Protein AF-A0A6B3CIW1-F1 (afdb_monomer_lite)

Secondary structure (DSSP, 8-state):
--SSHHHHHHHHS-TT------TT------TT----PPPP-SSPB---------SSS--TTHHHHHHHHHTSPPPPTT-B--TT-PPP-------------

Radius of gyration: 20.56 Å; chains: 1; bounding box: 38×31×66 Å

Sequence (101 aa):
NFGNEVLLDILADSDDVATLVGSRDRYVWPAGHDLRRIPIARPTLAYPLSLLLPRENPHPGLDAVVRHFANLAPLPEDTWLPSWATAPWRDHGSGTGRAPR

Foldseek 3Di:
DPDCLVVQVVVQVDPPDDDDDDPPDPDDHDPPRPDDDDQDVQAHEDEDDDDDADPPDGDPCVVVVVVVVVPDDDDDPRYDYPPPDDDPDDPPPPDDDDDDD

Structure (mmCIF, N/CA/C/O backbone):
data_AF-A0A6B3CIW1-F1
#
_entry.id   AF-A0A6B3CIW1-F1
#
loop_
_atom_site.group_PDB
_atom_site.id
_atom_site.type_symbol
_atom_site.label_atom_id
_atom_site.label_alt_id
_atom_site.label_comp_id
_atom_site.label_asym_id
_atom_site.label_entity_id
_atom_site.label_seq_id
_atom_site.pdbx_PDB_ins_code
_atom_site.Cartn_x
_atom_site.Cartn_y
_atom_site.Cartn_z
_atom_site.occupancy
_atom_site.B_iso_or_equiv
_atom_site.auth_seq_id
_atom_site.auth_comp_id
_atom_site.auth_asym_id
_atom_site.auth_atom_id
_atom_site.pdbx_PDB_model_num
ATOM 1 N N . ASN A 1 1 ? 13.152 -11.476 17.617 1.00 49.81 1 ASN A N 1
ATOM 2 C CA . ASN A 1 1 ? 12.017 -11.837 16.751 1.00 49.81 1 ASN A CA 1
ATOM 3 C C . ASN A 1 1 ? 12.154 -11.011 15.475 1.00 49.81 1 ASN A C 1
ATOM 5 O O . ASN A 1 1 ? 12.372 -9.816 15.609 1.00 49.81 1 ASN A O 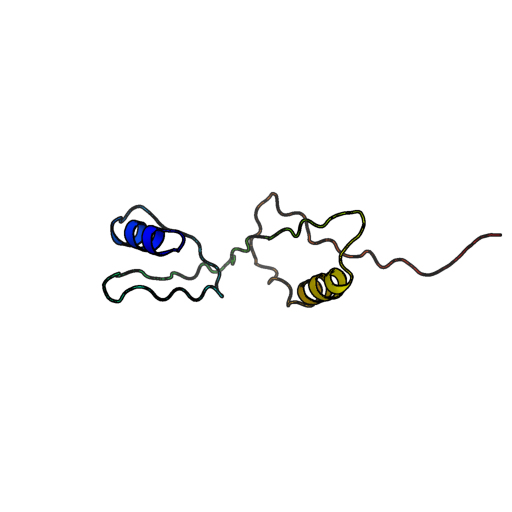1
ATOM 9 N N . PHE A 1 2 ? 12.176 -11.631 14.292 1.00 57.09 2 PHE A N 1
ATOM 10 C CA . PHE A 1 2 ? 12.372 -10.941 12.999 1.00 57.09 2 PHE A CA 1
ATOM 11 C C . PHE A 1 2 ? 11.077 -10.858 12.171 1.00 57.09 2 PHE A C 1
ATOM 13 O O . PHE A 1 2 ? 11.122 -10.486 11.001 1.00 57.09 2 PHE A O 1
ATOM 20 N N . GLY A 1 3 ? 9.939 -11.227 12.762 1.00 67.44 3 GLY A N 1
ATOM 21 C CA . GLY A 1 3 ? 8.627 -11.121 12.142 1.00 67.44 3 GLY A CA 1
ATOM 22 C C . GLY A 1 3 ? 7.797 -9.976 12.715 1.00 67.44 3 GLY A C 1
ATOM 23 O O . GLY A 1 3 ? 8.267 -9.141 13.491 1.00 67.44 3 GLY A O 1
ATOM 24 N N . ASN A 1 4 ? 6.536 -9.939 12.301 1.00 73.69 4 ASN A N 1
ATOM 25 C CA . ASN A 1 4 ? 5.598 -8.895 12.695 1.00 73.69 4 ASN A CA 1
ATOM 26 C C . ASN A 1 4 ? 4.939 -9.163 14.052 1.00 73.69 4 ASN A C 1
ATOM 28 O O . ASN A 1 4 ? 4.191 -8.319 14.520 1.00 73.69 4 ASN A O 1
ATOM 32 N N . GLU A 1 5 ? 5.203 -10.295 14.703 1.00 80.25 5 GLU A N 1
ATOM 33 C CA . GLU A 1 5 ? 4.493 -10.726 15.914 1.00 80.25 5 GLU A CA 1
ATOM 34 C C . GLU A 1 5 ? 4.672 -9.720 17.058 1.00 80.25 5 GLU A C 1
ATOM 36 O O . GLU A 1 5 ? 3.695 -9.336 17.683 1.00 80.25 5 GLU A O 1
ATOM 41 N N . VAL A 1 6 ? 5.885 -9.178 17.237 1.00 86.19 6 VAL A N 1
ATOM 42 C CA . VAL A 1 6 ? 6.150 -8.135 18.251 1.00 86.19 6 VAL A CA 1
ATOM 43 C C . VAL A 1 6 ? 5.370 -6.852 17.960 1.00 86.19 6 VAL A C 1
ATOM 45 O O . VAL A 1 6 ? 4.885 -6.202 18.880 1.00 86.19 6 VAL A O 1
ATOM 48 N N . LEU A 1 7 ? 5.228 -6.480 16.684 1.00 86.94 7 LEU A N 1
ATOM 49 C CA . LEU A 1 7 ? 4.387 -5.348 16.301 1.00 86.94 7 LEU A CA 1
ATOM 50 C C . LEU A 1 7 ? 2.918 -5.628 16.653 1.00 86.94 7 LEU A C 1
ATOM 52 O O . LEU A 1 7 ? 2.230 -4.723 17.110 1.00 86.94 7 LEU A O 1
ATOM 56 N N . LEU A 1 8 ? 2.439 -6.862 16.465 1.00 88.75 8 LEU A N 1
ATOM 57 C CA . LEU A 1 8 ? 1.057 -7.227 16.788 1.00 88.75 8 LEU A CA 1
ATOM 58 C C . LEU A 1 8 ? 0.777 -7.197 18.286 1.00 88.75 8 LEU A C 1
ATOM 60 O O . LEU A 1 8 ? -0.315 -6.782 18.659 1.00 88.75 8 LEU A O 1
ATOM 64 N N . ASP A 1 9 ? 1.733 -7.627 19.108 1.00 89.94 9 ASP A N 1
ATOM 65 C CA . ASP A 1 9 ? 1.627 -7.579 20.570 1.00 89.94 9 ASP A CA 1
ATOM 66 C C . ASP A 1 9 ? 1.527 -6.120 21.043 1.00 89.94 9 ASP A C 1
ATOM 68 O O . ASP A 1 9 ? 0.602 -5.761 21.764 1.00 89.94 9 ASP A O 1
ATOM 72 N N . ILE A 1 10 ? 2.401 -5.238 20.536 1.00 91.81 10 ILE A N 1
ATOM 73 C CA . ILE A 1 10 ? 2.376 -3.800 20.861 1.00 91.81 10 ILE A CA 1
ATOM 74 C C . ILE A 1 10 ? 1.034 -3.161 20.488 1.00 91.81 10 ILE A C 1
ATOM 76 O O . ILE A 1 10 ? 0.502 -2.359 21.250 1.00 91.81 10 ILE A O 1
ATOM 80 N N . LEU A 1 11 ? 0.498 -3.493 19.309 1.00 92.00 11 LEU A N 1
ATOM 81 C CA . LEU A 1 11 ? -0.791 -2.968 18.857 1.00 92.00 11 LEU A CA 1
ATOM 82 C C . LEU A 1 11 ? -1.964 -3.507 19.685 1.00 92.00 11 LEU A C 1
ATOM 84 O O . LEU A 1 11 ? -2.977 -2.828 19.790 1.00 92.00 11 LEU A O 1
ATOM 88 N N . ALA A 1 12 ? -1.870 -4.733 20.208 1.00 92.06 12 ALA A N 1
ATOM 89 C CA . ALA A 1 12 ? -2.936 -5.345 20.999 1.00 92.06 12 ALA A CA 1
ATOM 90 C C . ALA A 1 12 ? -2.951 -4.849 22.454 1.00 92.06 12 ALA A C 1
ATOM 92 O O . ALA A 1 12 ? -4.023 -4.763 23.046 1.00 92.06 12 ALA A O 1
ATOM 93 N N . ASP A 1 13 ? -1.786 -4.496 23.003 1.00 93.25 13 ASP A N 1
ATOM 94 C CA . ASP A 1 13 ? -1.623 -4.070 24.398 1.00 93.25 13 ASP A CA 1
ATOM 95 C C . ASP A 1 13 ? -1.778 -2.550 24.612 1.00 93.25 13 ASP A C 1
ATOM 97 O O . ASP A 1 13 ? -1.617 -2.065 25.735 1.00 93.25 13 ASP A O 1
ATOM 101 N N . SER A 1 14 ? -2.055 -1.764 23.563 1.00 93.00 14 SER A N 1
ATOM 102 C CA . SER A 1 14 ? -2.108 -0.301 23.656 1.00 93.00 14 SER A CA 1
ATOM 103 C C . SER A 1 14 ? -3.268 0.317 22.876 1.00 93.00 14 SER A C 1
ATOM 105 O O . SER A 1 14 ? -3.430 0.091 21.680 1.00 93.00 14 SER A O 1
ATOM 107 N N . ASP A 1 15 ? -4.013 1.190 23.558 1.00 91.62 15 ASP A N 1
ATOM 108 C CA . ASP A 1 15 ? -5.139 1.947 22.994 1.00 91.62 15 ASP A CA 1
ATOM 109 C C . ASP A 1 15 ? -4.705 3.213 22.225 1.00 91.62 15 ASP A C 1
ATOM 111 O O . ASP A 1 15 ? -5.515 3.847 21.548 1.00 91.62 15 ASP A O 1
ATOM 115 N N . ASP A 1 16 ? -3.423 3.587 22.311 1.00 94.56 16 ASP A N 1
ATOM 116 C CA . ASP A 1 16 ? -2.893 4.862 21.804 1.00 94.56 16 ASP A CA 1
ATOM 117 C C . ASP A 1 16 ? -2.081 4.715 20.506 1.00 94.56 16 ASP A C 1
ATOM 119 O O . ASP A 1 16 ? -1.559 5.699 19.970 1.00 94.56 16 ASP A O 1
ATOM 123 N N . VAL A 1 17 ? -1.939 3.493 19.985 1.00 94.31 17 VAL A N 1
ATOM 124 C CA . VAL A 1 17 ? -1.091 3.203 18.822 1.00 94.31 17 VAL A CA 1
ATOM 125 C C . VAL A 1 17 ? -1.878 2.582 17.678 1.00 94.31 17 VAL A C 1
ATOM 127 O O . VAL A 1 17 ? -2.794 1.785 17.849 1.00 94.31 17 VAL A O 1
ATOM 130 N N . ALA A 1 18 ? -1.475 2.931 16.462 1.00 93.06 18 ALA A N 1
ATOM 131 C CA . ALA A 1 18 ? -1.979 2.330 15.240 1.00 93.06 18 ALA A CA 1
ATOM 132 C C . ALA A 1 18 ? -0.853 2.247 14.210 1.00 93.06 18 ALA A C 1
ATOM 134 O O . ALA A 1 18 ? 0.129 2.988 14.272 1.00 93.06 18 ALA A O 1
ATOM 135 N N . THR A 1 19 ? -1.010 1.359 13.231 1.00 91.12 19 THR A N 1
ATOM 136 C CA . THR A 1 19 ? -0.084 1.242 12.102 1.00 91.12 19 THR A CA 1
ATOM 137 C C . THR A 1 19 ? -0.831 1.229 10.776 1.00 91.12 19 THR A C 1
ATOM 139 O O . THR A 1 19 ? -2.015 0.890 10.706 1.00 91.12 19 THR A O 1
ATOM 142 N N . LEU A 1 20 ? -0.124 1.588 9.709 1.00 90.00 20 LEU A N 1
ATOM 143 C CA . LEU A 1 20 ? -0.615 1.496 8.341 1.00 90.00 20 LEU A CA 1
ATOM 144 C C . LEU A 1 20 ? -0.101 0.203 7.712 1.00 90.00 20 LEU A C 1
ATOM 146 O O . LEU A 1 20 ? 1.089 -0.095 7.769 1.00 90.00 20 LEU A O 1
ATOM 150 N N . VAL A 1 21 ? -1.000 -0.544 7.075 1.00 87.88 21 VAL A N 1
ATOM 151 C CA . VAL A 1 21 ? -0.672 -1.765 6.328 1.00 87.88 21 VAL A CA 1
ATOM 152 C C . VAL A 1 21 ? -1.182 -1.659 4.900 1.00 87.88 21 VAL A C 1
ATOM 154 O O . VAL A 1 21 ? -2.201 -1.013 4.635 1.00 87.88 21 VAL A O 1
ATOM 157 N N . GLY A 1 22 ? -0.491 -2.311 3.967 1.00 86.44 22 GLY A N 1
ATOM 158 C CA . GLY A 1 22 ? -0.930 -2.372 2.581 1.00 86.44 22 GLY A CA 1
ATOM 159 C C . GLY A 1 22 ? -2.254 -3.127 2.455 1.00 86.44 22 GLY A C 1
ATOM 160 O O . GLY A 1 22 ? -2.494 -4.123 3.138 1.00 86.44 22 GLY A O 1
ATOM 161 N N . SER A 1 23 ? -3.113 -2.717 1.519 1.00 82.88 23 SER A N 1
ATOM 162 C CA . SER A 1 23 ? -4.382 -3.417 1.245 1.00 82.88 23 SER A CA 1
ATOM 163 C C . SER A 1 23 ? -4.189 -4.883 0.835 1.00 82.88 23 SER A C 1
ATOM 165 O O . SER A 1 23 ? -5.078 -5.708 1.037 1.00 82.88 23 SER A O 1
ATOM 167 N N . ARG A 1 24 ? -3.016 -5.214 0.283 1.00 79.56 24 ARG A N 1
ATOM 168 C CA . ARG A 1 24 ? -2.621 -6.572 -0.113 1.00 79.56 24 ARG A CA 1
ATOM 169 C C . ARG A 1 24 ? -1.828 -7.321 0.959 1.00 79.56 24 ARG A C 1
ATOM 171 O O . ARG A 1 24 ? -1.519 -8.494 0.743 1.00 79.56 24 ARG A O 1
ATOM 178 N N . ASP A 1 25 ? -1.529 -6.695 2.097 1.00 79.81 25 ASP A N 1
ATOM 179 C CA . ASP A 1 25 ? -0.817 -7.369 3.176 1.00 79.81 25 ASP A CA 1
ATOM 180 C C . ASP A 1 25 ? -1.718 -8.426 3.805 1.00 79.81 25 ASP A C 1
ATOM 182 O O . ASP A 1 25 ? -2.818 -8.142 4.295 1.00 79.81 25 ASP A O 1
ATOM 186 N N . ARG A 1 26 ? -1.231 -9.664 3.824 1.00 73.88 26 ARG A N 1
ATOM 187 C CA . ARG A 1 26 ? -1.957 -10.832 4.328 1.00 73.88 26 ARG A CA 1
ATOM 188 C C . ARG A 1 26 ? -1.681 -11.095 5.812 1.00 73.88 26 ARG A C 1
ATOM 190 O O . ARG A 1 26 ? -1.392 -12.227 6.181 1.00 73.88 26 ARG A O 1
ATOM 197 N N . TYR A 1 27 ? -1.758 -10.074 6.670 1.00 72.94 27 TYR A N 1
ATOM 198 C CA . TYR A 1 27 ? -1.748 -10.310 8.119 1.00 72.94 27 TYR A CA 1
ATOM 199 C C . TYR A 1 27 ? -2.956 -11.132 8.551 1.00 72.94 27 TYR A C 1
ATOM 201 O O . TYR A 1 27 ? -4.097 -10.735 8.295 1.00 72.94 27 TYR A O 1
ATOM 209 N N . VAL A 1 28 ? -2.666 -12.226 9.246 1.00 74.81 28 VAL A N 1
ATOM 210 C CA . VAL A 1 28 ? -3.608 -12.991 10.056 1.00 74.81 28 VAL A CA 1
ATOM 211 C C . VAL A 1 28 ? -3.213 -12.739 11.506 1.00 74.81 28 VAL A C 1
ATOM 213 O O . VAL A 1 28 ? -2.064 -12.975 11.874 1.00 74.81 28 VAL A O 1
ATOM 216 N N . TRP A 1 29 ? -4.131 -12.206 12.307 1.00 75.38 29 TRP A N 1
ATOM 217 C CA . TRP A 1 29 ? -3.874 -11.945 13.723 1.00 75.38 29 TRP A CA 1
ATOM 218 C C . TRP A 1 29 ? -4.047 -13.239 14.535 1.00 75.38 29 TRP A C 1
ATOM 220 O O . TRP A 1 29 ? -4.905 -14.057 14.182 1.00 75.38 29 TRP A O 1
ATOM 230 N N . PRO A 1 30 ? -3.288 -13.440 15.627 1.00 75.38 30 PRO A N 1
ATOM 231 C CA . PRO A 1 30 ? -3.603 -14.476 16.604 1.00 75.38 30 PRO A CA 1
ATOM 232 C C . PRO A 1 30 ? -5.038 -14.309 17.118 1.00 75.38 30 PRO A C 1
ATOM 234 O O . PRO A 1 30 ? -5.493 -13.188 17.327 1.00 75.38 30 PRO A O 1
ATOM 237 N N . ALA A 1 31 ? -5.747 -15.413 17.370 1.00 72.56 31 ALA A N 1
ATOM 238 C CA . ALA A 1 31 ? -7.161 -15.385 17.769 1.00 72.56 31 ALA A CA 1
ATOM 239 C C . ALA A 1 31 ? -7.443 -14.607 19.074 1.00 72.56 31 ALA A C 1
ATOM 241 O O . ALA A 1 31 ? -8.591 -14.259 19.331 1.00 72.56 31 ALA A O 1
ATOM 242 N N . GLY A 1 32 ? -6.415 -14.346 19.889 1.00 78.25 32 GLY A N 1
ATOM 243 C CA . GLY A 1 32 ? -6.523 -13.552 21.115 1.00 78.25 32 GLY A CA 1
ATOM 244 C C . GLY A 1 32 ? -6.385 -12.040 20.920 1.00 78.25 32 GLY A C 1
ATOM 245 O O . GLY A 1 32 ? -6.678 -11.300 21.850 1.00 78.25 32 GLY A O 1
ATOM 246 N N . HIS A 1 33 ? -5.943 -11.567 19.751 1.00 85.75 33 HIS A N 1
ATOM 247 C CA . HIS A 1 33 ? -5.755 -10.138 19.501 1.00 85.75 33 HIS A CA 1
ATOM 248 C C . HIS A 1 33 ? -7.043 -9.556 18.924 1.00 85.75 33 HIS A C 1
ATOM 250 O O . HIS A 1 33 ? -7.443 -9.915 17.814 1.00 85.75 33 HIS A O 1
ATOM 256 N N . ASP A 1 34 ? -7.668 -8.609 19.625 1.00 86.94 34 ASP A N 1
ATOM 257 C CA . ASP A 1 34 ? -8.899 -7.955 19.159 1.00 86.94 34 ASP A CA 1
ATOM 258 C C . ASP A 1 34 ? -8.644 -6.852 18.107 1.00 86.94 34 ASP A C 1
ATOM 260 O O . ASP A 1 34 ? -9.391 -5.883 17.978 1.00 86.94 34 ASP A O 1
ATOM 264 N N . LEU A 1 35 ? -7.588 -7.002 17.303 1.00 89.50 35 LEU A N 1
ATOM 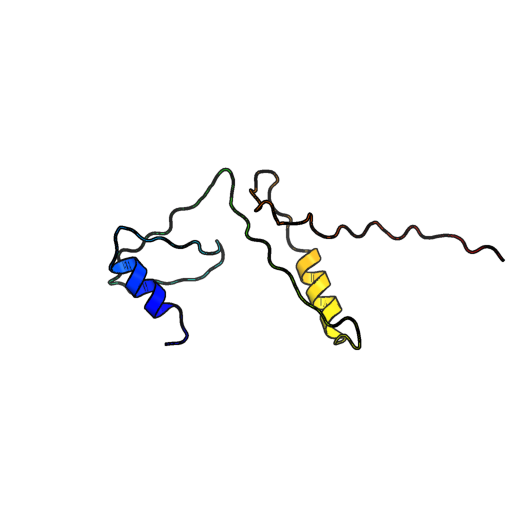265 C CA . LEU A 1 35 ? -7.195 -6.023 16.295 1.00 89.50 35 LEU A CA 1
ATOM 266 C C . LEU A 1 35 ? -8.232 -5.922 15.169 1.00 89.50 35 LEU A C 1
ATOM 268 O O . LEU A 1 35 ? -8.858 -6.900 14.743 1.00 89.50 35 LEU A O 1
ATOM 272 N N . ARG A 1 36 ? -8.395 -4.708 14.640 1.00 88.25 36 ARG A N 1
ATOM 273 C CA . ARG A 1 36 ? -9.286 -4.400 13.515 1.00 88.25 36 ARG A CA 1
ATOM 274 C C . ARG A 1 36 ? -8.515 -3.673 12.425 1.00 88.25 36 ARG A C 1
ATOM 276 O O . ARG A 1 36 ? -7.647 -2.852 12.696 1.00 88.25 36 ARG A O 1
ATOM 283 N N . ARG A 1 37 ? -8.867 -3.949 11.167 1.00 89.06 37 ARG A N 1
ATOM 284 C CA . ARG A 1 37 ? -8.410 -3.152 10.025 1.00 89.06 37 ARG A CA 1
ATOM 285 C C . ARG A 1 37 ? -9.486 -2.147 9.670 1.00 89.06 37 ARG A C 1
ATOM 287 O O . ARG A 1 37 ? -10.596 -2.542 9.324 1.00 89.06 37 ARG A O 1
ATOM 294 N N . ILE A 1 38 ? -9.138 -0.869 9.717 1.00 90.88 38 ILE A N 1
ATOM 295 C CA . ILE A 1 38 ? -10.025 0.210 9.297 1.00 90.88 38 ILE A CA 1
ATOM 296 C C . ILE A 1 38 ? -9.572 0.669 7.907 1.00 90.88 38 ILE A C 1
ATOM 298 O O . ILE A 1 38 ? -8.421 1.083 7.756 1.00 90.88 38 ILE A O 1
ATOM 302 N N . PRO A 1 39 ? -10.420 0.567 6.869 1.00 90.38 39 PRO A N 1
ATOM 303 C CA . PRO A 1 39 ? -10.055 1.043 5.545 1.00 90.38 39 PRO A CA 1
ATOM 304 C C . PRO A 1 39 ? -9.969 2.572 5.542 1.00 90.38 39 PRO A C 1
ATOM 306 O O . PRO A 1 39 ? -10.925 3.256 5.904 1.00 90.38 39 PRO A O 1
ATOM 309 N N . ILE A 1 40 ? -8.839 3.108 5.080 1.00 90.50 40 ILE A N 1
ATOM 310 C CA . ILE A 1 40 ? -8.705 4.537 4.789 1.00 90.50 40 ILE A CA 1
ATOM 311 C C . ILE A 1 40 ? -9.147 4.764 3.346 1.00 90.50 40 ILE A C 1
ATOM 313 O O . ILE A 1 40 ? -8.545 4.242 2.403 1.00 90.50 40 ILE A O 1
ATOM 317 N N . ALA A 1 41 ? -10.221 5.529 3.179 1.00 89.56 41 ALA A N 1
ATOM 318 C CA . ALA A 1 41 ? -10.816 5.829 1.887 1.00 89.56 41 ALA A CA 1
ATOM 319 C C . ALA A 1 41 ? -11.069 7.331 1.753 1.00 89.56 41 ALA A C 1
ATOM 321 O O . ALA A 1 41 ? -11.467 7.975 2.721 1.00 89.56 41 ALA A O 1
ATOM 322 N N . ARG A 1 42 ? -10.918 7.842 0.526 1.00 89.62 42 ARG A N 1
ATOM 323 C CA . ARG A 1 42 ? -11.205 9.233 0.131 1.00 89.62 42 ARG A CA 1
ATOM 324 C C . ARG A 1 42 ? -10.459 10.292 0.972 1.00 89.62 42 ARG A C 1
ATOM 326 O O . ARG A 1 42 ? -11.067 10.922 1.837 1.00 89.62 42 ARG A O 1
ATOM 333 N N . PRO A 1 43 ? -9.176 10.547 0.667 1.00 89.81 43 PRO A N 1
ATOM 334 C CA . PRO A 1 43 ? -8.386 9.880 -0.368 1.00 89.81 43 PRO A CA 1
ATOM 335 C C . PRO A 1 43 ? -7.848 8.527 0.111 1.00 89.81 43 PRO A C 1
ATOM 337 O O . PRO A 1 43 ? -7.529 8.347 1.287 1.00 89.81 43 PRO A O 1
ATOM 340 N N . THR A 1 44 ? -7.721 7.558 -0.796 1.00 90.62 44 THR A N 1
ATOM 341 C CA . THR A 1 44 ? -6.902 6.373 -0.501 1.00 90.62 44 THR A CA 1
ATOM 342 C C . THR A 1 44 ? -5.446 6.811 -0.383 1.00 90.62 44 THR A C 1
ATOM 344 O O . THR A 1 44 ? -4.967 7.592 -1.200 1.00 90.62 44 THR A O 1
ATOM 347 N N . LEU A 1 45 ? -4.735 6.329 0.636 1.00 91.56 45 LEU A N 1
ATOM 348 C CA . LEU A 1 45 ? -3.317 6.640 0.807 1.00 91.56 45 LEU A CA 1
ATOM 349 C C . LEU A 1 45 ? -2.476 5.673 -0.028 1.00 91.56 45 LEU A C 1
ATOM 351 O O . LEU A 1 45 ? -2.623 4.456 0.106 1.00 91.56 45 LEU A O 1
ATOM 355 N N . ALA A 1 46 ? -1.563 6.201 -0.841 1.00 90.31 46 ALA A N 1
ATOM 356 C CA . ALA A 1 46 ? -0.510 5.407 -1.460 1.00 90.31 46 ALA A CA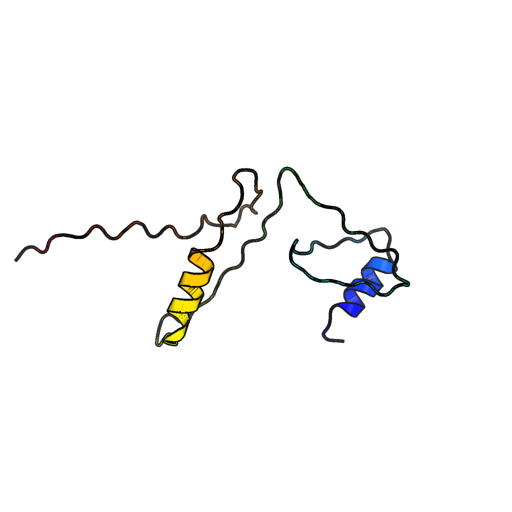 1
ATOM 357 C C . ALA A 1 46 ? 0.855 5.824 -0.920 1.00 90.31 46 ALA A C 1
ATOM 359 O O . ALA A 1 46 ? 1.218 6.999 -0.918 1.00 90.31 46 ALA A O 1
ATOM 360 N N . TYR A 1 47 ? 1.627 4.830 -0.487 1.00 86.62 47 TYR A N 1
ATOM 361 C CA . TYR A 1 47 ? 3.016 5.017 -0.100 1.00 86.62 47 TYR A CA 1
ATOM 362 C C . TYR A 1 47 ? 3.914 4.549 -1.252 1.00 86.62 47 TYR A C 1
ATOM 364 O O . TYR A 1 47 ? 3.925 3.351 -1.554 1.00 86.62 47 TYR A O 1
ATOM 372 N N . PRO A 1 48 ? 4.613 5.457 -1.954 1.00 86.19 48 PRO A N 1
ATOM 373 C CA . PRO A 1 48 ? 5.402 5.077 -3.115 1.00 86.19 48 PRO A CA 1
ATOM 374 C C . PRO A 1 48 ? 6.667 4.324 -2.690 1.00 86.19 48 PRO A C 1
ATOM 376 O O . PRO A 1 48 ? 7.303 4.645 -1.687 1.00 86.19 48 PRO A O 1
ATOM 379 N N . LEU A 1 49 ? 7.033 3.320 -3.487 1.00 85.94 49 LEU A N 1
ATOM 380 C CA . LEU A 1 49 ? 8.255 2.539 -3.324 1.00 85.94 49 LEU A CA 1
ATOM 381 C C . LEU A 1 49 ? 9.219 2.867 -4.463 1.00 85.94 49 LEU A C 1
ATOM 383 O O . LEU A 1 49 ? 8.820 2.898 -5.627 1.00 85.94 49 LEU A O 1
ATOM 387 N N . SER A 1 50 ? 10.491 3.068 -4.124 1.00 85.75 50 SER A N 1
ATOM 388 C CA . SER A 1 50 ? 11.554 3.344 -5.092 1.00 85.75 50 SER A CA 1
ATOM 389 C C . SER A 1 50 ? 12.438 2.117 -5.278 1.00 85.75 50 SER A C 1
ATOM 391 O O . SER A 1 50 ? 12.957 1.564 -4.308 1.00 85.75 50 SER A O 1
ATOM 393 N N . LEU A 1 51 ? 12.650 1.711 -6.530 1.00 87.19 51 LEU A N 1
ATOM 394 C CA . LEU A 1 51 ? 13.634 0.690 -6.887 1.00 87.19 51 LEU A CA 1
ATOM 395 C C . LEU A 1 51 ? 14.989 1.363 -7.119 1.00 87.19 51 LEU A C 1
ATOM 397 O O . LEU A 1 51 ? 15.135 2.172 -8.034 1.00 87.19 51 LEU A O 1
ATOM 401 N N . LEU A 1 52 ? 15.981 1.024 -6.296 1.00 88.50 52 LEU A N 1
ATOM 402 C CA . LEU A 1 52 ? 17.358 1.490 -6.458 1.00 88.50 52 LEU A CA 1
ATOM 403 C C . LEU A 1 52 ? 18.151 0.444 -7.234 1.00 88.50 52 LEU A C 1
ATOM 405 O O . LEU A 1 52 ? 18.304 -0.689 -6.780 1.00 88.50 52 LEU A O 1
ATOM 409 N N . LEU A 1 53 ? 18.630 0.827 -8.415 1.00 87.62 53 LEU A N 1
ATOM 410 C CA . LEU A 1 53 ? 19.256 -0.083 -9.369 1.00 87.62 53 LEU A CA 1
ATOM 411 C C . LEU A 1 53 ? 20.698 0.358 -9.658 1.00 87.62 53 LEU A C 1
ATOM 413 O O . LEU A 1 53 ? 20.951 1.562 -9.772 1.00 87.62 53 LEU A O 1
ATOM 417 N N . PRO A 1 54 ? 21.651 -0.581 -9.800 1.00 87.06 54 PRO A N 1
ATOM 418 C CA . PRO A 1 54 ? 23.002 -0.256 -10.245 1.00 87.06 54 PRO A CA 1
ATOM 419 C C . PRO A 1 54 ? 22.982 0.392 -11.635 1.00 87.06 54 PRO A C 1
ATOM 421 O O . PRO A 1 54 ? 22.319 -0.106 -12.544 1.00 87.06 54 PRO A O 1
ATOM 424 N N . ARG A 1 55 ? 23.735 1.487 -11.816 1.00 87.06 55 ARG A N 1
ATOM 425 C CA . ARG A 1 55 ? 23.856 2.167 -13.121 1.00 87.06 55 ARG A CA 1
ATOM 426 C C . ARG A 1 55 ? 24.705 1.375 -14.119 1.00 87.06 55 ARG A C 1
ATOM 428 O O . ARG A 1 55 ? 24.528 1.510 -15.325 1.00 87.06 55 ARG A O 1
ATOM 435 N N . GLU A 1 56 ? 25.638 0.574 -13.618 1.00 93.12 56 GLU A N 1
ATOM 436 C CA . GLU A 1 56 ? 26.598 -0.191 -14.410 1.00 93.12 56 GLU A CA 1
ATOM 437 C C . GLU A 1 56 ? 26.403 -1.688 -14.153 1.00 93.12 56 GLU A C 1
ATOM 439 O O . GLU A 1 56 ? 26.110 -2.094 -13.030 1.00 93.12 56 GLU A O 1
ATOM 444 N N . ASN A 1 57 ? 26.559 -2.497 -15.206 1.00 83.88 57 ASN A N 1
ATOM 445 C CA . ASN A 1 57 ? 26.370 -3.951 -15.188 1.00 83.88 57 ASN A CA 1
ATOM 446 C C . ASN A 1 57 ? 25.015 -4.425 -14.597 1.00 83.88 57 ASN A C 1
ATOM 448 O O . ASN A 1 57 ? 24.998 -5.235 -13.664 1.00 83.88 57 ASN A O 1
ATOM 452 N N . PRO A 1 58 ? 23.863 -3.928 -15.096 1.00 87.69 58 PRO A N 1
ATOM 453 C CA . PRO A 1 58 ? 22.566 -4.391 -14.619 1.00 87.69 58 PRO A CA 1
ATOM 454 C C . PRO A 1 58 ? 22.350 -5.867 -14.976 1.00 87.69 58 PRO A C 1
ATOM 456 O O . PRO A 1 58 ? 22.666 -6.315 -16.079 1.00 87.69 58 PRO A O 1
ATOM 459 N N . HIS A 1 59 ? 21.762 -6.627 -14.050 1.00 89.38 59 HIS A N 1
ATOM 460 C CA . HIS A 1 59 ? 21.401 -8.019 -14.304 1.00 89.38 59 HIS A CA 1
ATOM 461 C C . HIS A 1 59 ? 20.400 -8.104 -15.479 1.00 89.38 59 HIS A C 1
ATOM 463 O O . HIS A 1 59 ? 19.397 -7.389 -15.447 1.00 89.38 59 HIS A O 1
ATOM 469 N N . PRO A 1 60 ? 20.576 -8.999 -16.473 1.00 89.19 60 PRO A N 1
ATOM 470 C CA . PRO A 1 60 ? 19.713 -9.048 -17.662 1.00 89.19 60 PRO A CA 1
ATOM 471 C C . PRO A 1 60 ? 18.216 -9.228 -17.361 1.00 89.19 60 PRO A C 1
ATOM 473 O O . PRO A 1 60 ? 17.364 -8.704 -18.069 1.00 89.19 60 PRO A O 1
ATOM 476 N N . GLY A 1 61 ? 17.880 -9.936 -16.277 1.00 91.81 61 GLY A N 1
ATOM 477 C CA . GLY A 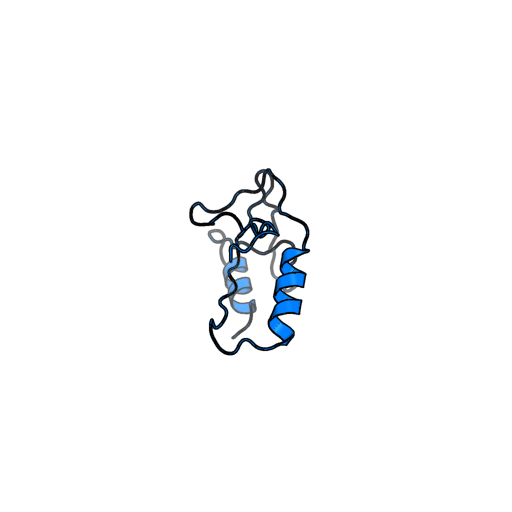1 61 ? 16.491 -10.131 -15.838 1.00 91.81 61 GLY A CA 1
ATOM 478 C C . GLY A 1 61 ? 15.816 -8.893 -15.228 1.00 91.81 61 GLY A C 1
ATOM 479 O O . GLY A 1 61 ? 14.607 -8.909 -15.014 1.00 91.81 61 GLY A O 1
ATOM 480 N N . LEU A 1 62 ? 16.566 -7.825 -14.939 1.00 91.56 62 LEU A N 1
ATOM 481 C CA . LEU A 1 62 ? 16.041 -6.623 -14.287 1.00 91.56 62 LEU A CA 1
ATOM 482 C C . LEU A 1 62 ? 15.015 -5.888 -15.156 1.00 91.56 62 LEU A C 1
ATOM 484 O O . LEU A 1 62 ? 14.006 -5.402 -14.652 1.00 91.56 62 LEU A O 1
ATOM 488 N N . ASP A 1 63 ? 15.240 -5.861 -16.466 1.00 89.50 63 ASP A N 1
ATOM 489 C CA . ASP A 1 63 ? 14.341 -5.226 -17.426 1.00 89.50 63 ASP A CA 1
ATOM 490 C C . ASP A 1 63 ? 12.930 -5.850 -17.403 1.00 89.50 63 ASP A C 1
ATOM 492 O O . ASP A 1 63 ? 11.923 -5.141 -17.412 1.00 89.50 63 ASP A O 1
ATOM 496 N N . ALA A 1 64 ? 12.834 -7.177 -17.262 1.00 93.12 64 ALA A N 1
ATOM 497 C CA . ALA A 1 64 ? 11.548 -7.860 -17.130 1.00 93.12 64 ALA A CA 1
ATOM 498 C C . ALA A 1 64 ? 10.801 -7.457 -15.847 1.00 93.12 64 ALA A C 1
ATOM 500 O O . ALA A 1 64 ? 9.582 -7.283 -15.873 1.00 93.12 64 ALA A O 1
ATOM 501 N N . VAL A 1 65 ? 11.528 -7.262 -14.743 1.00 92.50 65 VAL A N 1
ATOM 502 C CA . VAL A 1 65 ? 10.965 -6.824 -13.457 1.00 92.50 65 VAL A CA 1
ATOM 503 C C . VAL A 1 65 ? 10.465 -5.381 -13.542 1.00 92.50 65 VAL A C 1
ATOM 505 O O . VAL A 1 65 ? 9.333 -5.102 -13.152 1.00 92.50 65 VAL A O 1
ATOM 508 N N . VAL A 1 66 ? 11.264 -4.469 -14.106 1.00 91.25 66 VAL A N 1
ATOM 509 C CA . VAL A 1 66 ? 10.866 -3.063 -14.296 1.00 91.25 66 VAL A CA 1
ATOM 510 C C . VAL A 1 66 ? 9.635 -2.967 -15.198 1.00 91.25 66 VAL A C 1
ATOM 512 O O . VAL A 1 66 ? 8.669 -2.290 -14.848 1.00 91.25 66 VAL A O 1
ATOM 515 N N . ARG A 1 67 ? 9.614 -3.712 -16.310 1.00 92.44 67 ARG A N 1
ATOM 516 C CA . ARG A 1 67 ? 8.455 -3.785 -17.210 1.00 92.44 67 ARG A CA 1
ATOM 517 C C . ARG A 1 67 ? 7.214 -4.339 -16.513 1.00 92.44 67 ARG A C 1
ATOM 519 O O . ARG A 1 67 ? 6.115 -3.849 -16.754 1.00 92.44 67 ARG A O 1
ATOM 526 N N . HIS A 1 68 ? 7.371 -5.346 -15.653 1.00 92.81 68 HIS A N 1
ATOM 527 C CA . HIS A 1 68 ? 6.253 -5.882 -14.879 1.00 92.81 68 HIS A CA 1
ATOM 528 C C . HIS A 1 68 ? 5.621 -4.801 -13.995 1.00 92.81 68 HIS A C 1
ATOM 530 O O . HIS A 1 68 ? 4.407 -4.619 -14.054 1.00 92.81 68 HIS A O 1
ATOM 536 N N . PHE A 1 69 ? 6.429 -4.045 -13.243 1.00 90.69 69 PHE A N 1
ATOM 537 C CA . PHE A 1 69 ? 5.928 -2.950 -12.407 1.00 90.69 69 PHE A CA 1
ATOM 538 C C . PHE A 1 69 ? 5.306 -1.813 -13.224 1.00 90.69 69 PHE A C 1
ATOM 540 O O . PHE A 1 69 ? 4.254 -1.306 -12.843 1.00 90.69 69 PHE A O 1
ATOM 547 N N . ALA A 1 70 ? 5.905 -1.450 -14.362 1.00 88.81 70 ALA A N 1
ATOM 548 C CA . ALA A 1 70 ? 5.380 -0.414 -15.254 1.00 88.81 70 ALA A CA 1
ATOM 549 C C . ALA A 1 70 ? 4.006 -0.767 -15.856 1.00 88.81 70 ALA A C 1
ATOM 551 O O . ALA A 1 70 ? 3.230 0.127 -16.180 1.00 88.81 70 ALA A O 1
ATOM 552 N N . ASN A 1 71 ? 3.699 -2.062 -15.976 1.00 91.88 71 ASN A N 1
ATOM 553 C CA . ASN A 1 71 ? 2.427 -2.562 -16.497 1.00 91.88 71 ASN A CA 1
ATOM 554 C C . ASN A 1 71 ? 1.360 -2.791 -15.412 1.00 91.88 71 ASN A C 1
ATOM 556 O O . ASN A 1 71 ? 0.253 -3.227 -15.735 1.00 91.88 71 ASN A O 1
ATOM 560 N N . LEU A 1 72 ? 1.668 -2.550 -14.132 1.00 89.75 72 LEU A N 1
ATOM 561 C CA . LEU A 1 72 ? 0.656 -2.621 -13.080 1.00 89.75 72 LEU A CA 1
ATOM 562 C C . LEU A 1 72 ? -0.382 -1.511 -13.262 1.00 89.75 72 LEU A C 1
ATOM 564 O O . LEU A 1 72 ? -0.093 -0.437 -13.787 1.00 89.75 72 LEU A O 1
ATOM 568 N N . ALA A 1 73 ? -1.606 -1.779 -12.802 1.00 89.00 73 ALA A N 1
ATOM 569 C CA . ALA A 1 73 ? -2.679 -0.797 -12.858 1.00 89.00 73 ALA A CA 1
ATOM 570 C C . ALA A 1 73 ? -2.254 0.511 -12.158 1.00 89.00 73 ALA A C 1
ATOM 572 O O . ALA A 1 73 ? -1.718 0.449 -11.043 1.00 89.00 73 ALA A O 1
ATOM 573 N N . PRO A 1 74 ? -2.491 1.679 -12.783 1.00 85.44 74 PRO A N 1
ATOM 574 C CA . PRO A 1 74 ? -2.163 2.961 -12.179 1.00 85.44 74 PRO A CA 1
ATOM 575 C C . PRO A 1 74 ? -3.006 3.212 -10.924 1.00 85.44 74 PRO A C 1
ATOM 577 O O . PRO A 1 74 ? -4.074 2.624 -10.733 1.00 85.44 74 PRO A O 1
ATOM 580 N N . LEU A 1 75 ? -2.515 4.105 -10.064 1.00 85.31 75 LEU A N 1
ATOM 581 C CA . LEU A 1 75 ? -3.251 4.547 -8.882 1.00 85.31 75 LEU A CA 1
ATOM 582 C C . LEU A 1 75 ? -4.510 5.340 -9.297 1.00 85.31 75 LEU A C 1
ATOM 584 O O . LEU A 1 75 ? -4.441 6.094 -10.270 1.00 85.31 75 LEU A O 1
ATOM 588 N N . PRO A 1 76 ? -5.636 5.206 -8.569 1.00 87.25 76 PRO A N 1
ATOM 589 C CA . PRO A 1 76 ? -6.808 6.066 -8.747 1.00 87.25 76 PRO A CA 1
ATOM 590 C C . PRO A 1 76 ? -6.465 7.558 -8.630 1.00 87.25 76 PRO A C 1
ATOM 592 O O . PRO A 1 76 ? -5.597 7.924 -7.837 1.00 87.25 76 PRO A O 1
ATOM 595 N N . GLU A 1 77 ? -7.157 8.425 -9.374 1.00 85.62 77 GLU A N 1
ATOM 596 C CA . GLU A 1 77 ? -6.870 9.873 -9.403 1.00 85.62 77 GLU A CA 1
ATOM 597 C C . GLU A 1 77 ? -7.069 10.572 -8.050 1.00 85.62 77 GLU A C 1
ATOM 599 O O . GLU A 1 77 ? -6.389 11.550 -7.755 1.00 85.62 77 GLU A O 1
ATOM 604 N N . ASP A 1 78 ? -7.962 10.057 -7.205 1.00 88.88 78 ASP A N 1
ATOM 605 C CA . ASP A 1 78 ? -8.237 10.569 -5.860 1.00 88.88 78 ASP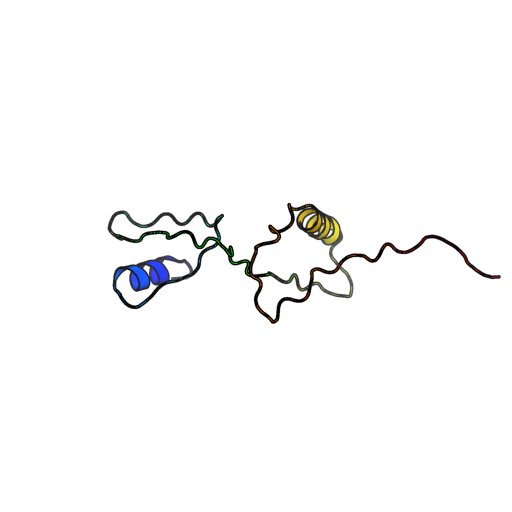 A CA 1
ATOM 606 C C . ASP A 1 78 ? -7.271 10.023 -4.794 1.00 88.88 78 ASP A C 1
ATOM 608 O O . ASP A 1 78 ? -7.490 10.205 -3.595 1.00 88.88 78 ASP A O 1
ATOM 612 N N . THR A 1 79 ? -6.199 9.345 -5.210 1.00 91.50 79 THR A N 1
ATOM 613 C CA . THR A 1 79 ? -5.167 8.833 -4.308 1.00 91.50 79 THR A CA 1
ATOM 614 C C . THR A 1 79 ? -4.326 9.978 -3.761 1.00 91.50 79 THR A C 1
ATOM 616 O O . THR A 1 79 ? -3.755 10.773 -4.507 1.00 91.50 79 THR A O 1
ATOM 619 N N . TRP A 1 80 ? -4.175 10.023 -2.442 1.00 92.62 80 TRP A N 1
ATOM 620 C CA . TRP A 1 80 ? -3.220 10.913 -1.805 1.00 92.62 80 TRP A CA 1
ATOM 621 C C . TRP A 1 80 ? -1.821 10.314 -1.881 1.00 92.62 80 TRP A C 1
ATOM 623 O O . TRP A 1 80 ? -1.606 9.140 -1.559 1.00 92.62 80 TRP A O 1
ATOM 633 N N . LEU A 1 81 ? -0.872 11.159 -2.266 1.00 91.25 81 LEU A N 1
ATOM 634 C CA . LEU A 1 81 ? 0.550 10.864 -2.266 1.00 91.25 81 LEU A CA 1
ATOM 635 C C . LEU A 1 81 ? 1.259 11.805 -1.289 1.00 91.25 81 LEU A C 1
ATOM 637 O O . LEU A 1 81 ? 0.875 12.975 -1.175 1.00 91.25 81 LEU A O 1
ATOM 641 N N . PRO A 1 82 ? 2.312 11.332 -0.605 1.00 89.88 82 PRO A N 1
ATOM 642 C CA . PRO A 1 82 ? 3.122 12.211 0.217 1.00 89.88 82 PRO A CA 1
ATOM 643 C C . PRO A 1 82 ? 3.805 13.276 -0.646 1.00 89.88 82 PRO A C 1
ATOM 645 O O . PRO A 1 82 ? 4.143 13.034 -1.800 1.00 89.88 82 PRO A O 1
ATOM 648 N N . SER A 1 83 ? 4.058 14.455 -0.076 1.00 89.50 83 SER A N 1
ATOM 649 C CA . SER A 1 83 ? 4.584 15.620 -0.811 1.00 89.50 83 SER A CA 1
ATOM 650 C C . SER A 1 83 ? 5.960 15.406 -1.449 1.00 89.50 83 SER A C 1
ATOM 652 O O . SER A 1 83 ? 6.312 16.101 -2.397 1.00 89.50 83 SER A O 1
ATOM 654 N N . TRP A 1 84 ? 6.740 14.454 -0.937 1.00 86.38 84 TRP A N 1
ATOM 655 C CA . TRP A 1 84 ? 8.040 14.071 -1.488 1.00 86.38 84 TRP A CA 1
ATOM 656 C C . TRP A 1 84 ? 7.935 13.078 -2.652 1.00 86.38 84 TRP A C 1
ATOM 658 O O . TRP A 1 84 ? 8.941 12.805 -3.303 1.00 86.38 84 TRP A O 1
ATOM 668 N N . ALA A 1 85 ? 6.750 12.514 -2.909 1.00 86.44 85 ALA A N 1
ATOM 669 C CA . ALA A 1 85 ? 6.537 11.596 -4.015 1.00 86.44 85 ALA A CA 1
ATOM 670 C C . ALA A 1 85 ? 6.668 12.351 -5.340 1.00 86.44 85 ALA A C 1
ATOM 672 O O . ALA A 1 85 ? 5.775 13.095 -5.749 1.00 86.44 85 ALA A O 1
ATOM 673 N N . THR A 1 86 ? 7.782 12.152 -6.034 1.00 71.62 86 THR A N 1
ATOM 674 C CA . THR A 1 86 ? 7.935 12.627 -7.406 1.00 71.62 86 THR A CA 1
ATOM 675 C C . THR A 1 86 ? 6.966 11.860 -8.306 1.00 71.62 86 THR A C 1
ATOM 677 O O . THR A 1 86 ? 6.771 10.656 -8.123 1.00 71.62 86 THR A O 1
ATOM 680 N N . ALA A 1 87 ? 6.361 12.537 -9.287 1.00 65.50 87 ALA A N 1
ATOM 681 C CA . ALA A 1 87 ? 5.536 11.863 -10.287 1.00 65.50 87 ALA A CA 1
ATOM 682 C C . ALA A 1 87 ? 6.321 10.685 -10.902 1.00 65.50 87 ALA A C 1
ATOM 684 O O . ALA A 1 87 ? 7.523 10.840 -11.158 1.00 65.50 87 ALA A O 1
ATOM 685 N N . PRO A 1 88 ? 5.682 9.517 -11.121 1.00 62.84 88 PRO A N 1
ATOM 686 C CA . PRO A 1 88 ? 6.360 8.369 -11.706 1.00 62.84 88 PRO A CA 1
ATOM 687 C C . PRO A 1 88 ? 7.014 8.795 -13.015 1.00 62.84 88 PRO A C 1
ATOM 689 O O . PRO A 1 88 ? 6.419 9.550 -13.788 1.00 62.84 88 PRO A O 1
ATOM 692 N N . TRP A 1 89 ? 8.247 8.334 -13.231 1.00 57.09 89 TRP A N 1
ATOM 693 C CA . TRP A 1 89 ? 8.997 8.594 -14.452 1.00 57.09 89 TRP A CA 1
ATOM 694 C C . TRP A 1 89 ? 8.142 8.167 -15.647 1.00 57.09 89 TRP A C 1
ATOM 696 O O . TRP A 1 89 ? 7.949 6.981 -15.908 1.00 57.09 89 TRP A O 1
ATOM 706 N N . ARG A 1 90 ? 7.553 9.150 -16.329 1.00 55.31 90 ARG A N 1
ATOM 707 C CA . ARG A 1 90 ? 6.912 8.933 -17.616 1.00 55.31 90 ARG A CA 1
ATOM 708 C C . ARG A 1 90 ? 8.046 8.938 -18.616 1.00 55.31 90 ARG A C 1
ATOM 710 O O . ARG A 1 90 ? 8.716 9.958 -18.763 1.00 55.31 90 ARG A O 1
ATOM 717 N N . ASP A 1 91 ? 8.264 7.802 -19.263 1.00 52.78 91 ASP A N 1
ATOM 718 C CA . ASP A 1 91 ? 9.109 7.755 -20.443 1.00 52.78 91 ASP A CA 1
ATOM 719 C C . ASP A 1 91 ? 8.514 8.749 -21.449 1.00 52.78 91 ASP A C 1
ATOM 721 O O . ASP A 1 91 ? 7.433 8.536 -22.010 1.00 52.78 91 ASP A O 1
ATOM 725 N N . HIS A 1 92 ? 9.149 9.912 -21.593 1.00 48.50 92 HIS A N 1
ATOM 726 C CA . HIS A 1 92 ? 8.847 10.811 -22.689 1.00 48.50 92 HIS A CA 1
ATOM 727 C C . HIS A 1 92 ? 9.346 10.092 -23.926 1.00 48.50 92 HIS A C 1
ATOM 729 O O . HIS A 1 92 ? 10.538 10.155 -24.217 1.00 48.50 92 HIS A O 1
ATOM 735 N N . GLY A 1 93 ? 8.426 9.370 -24.579 1.00 43.97 93 GLY A N 1
ATOM 736 C CA . GLY A 1 93 ? 8.684 8.559 -25.757 1.00 43.97 93 GLY A CA 1
ATOM 737 C C . GLY A 1 93 ? 9.759 9.207 -26.607 1.00 43.97 93 GLY A C 1
ATOM 738 O O . GLY A 1 93 ? 9.577 10.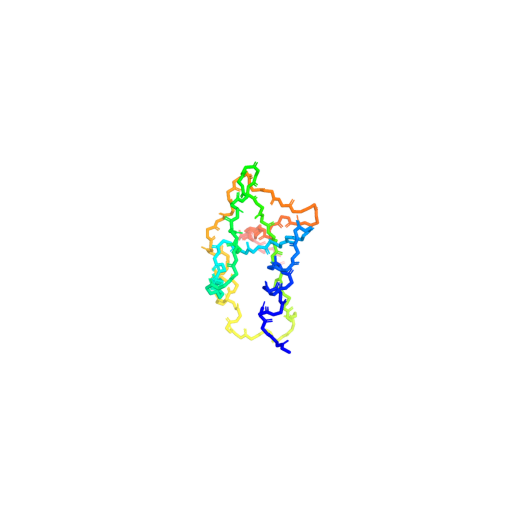317 -27.113 1.00 43.97 93 GLY A O 1
ATOM 739 N N . SER A 1 94 ? 10.907 8.538 -26.678 1.00 47.03 94 SER A N 1
ATOM 740 C CA . SER A 1 94 ? 11.996 8.942 -27.547 1.00 47.03 94 SER A CA 1
ATOM 741 C C . SER A 1 94 ? 11.433 9.020 -28.962 1.00 47.03 94 SER A C 1
ATOM 743 O O . SER A 1 94 ? 11.134 8.017 -29.608 1.00 47.03 94 SER A O 1
ATOM 745 N N . GLY A 1 95 ? 11.205 10.254 -29.412 1.00 41.09 95 GLY A N 1
ATOM 746 C CA . GLY A 1 95 ? 10.808 10.548 -30.772 1.00 41.09 95 GLY A CA 1
ATOM 747 C C . GLY A 1 95 ? 11.863 9.970 -31.698 1.00 41.09 95 GLY A C 1
ATOM 748 O O . GLY A 1 95 ? 12.999 10.437 -31.756 1.00 41.09 95 GLY A O 1
ATOM 749 N N . THR A 1 96 ? 11.483 8.923 -32.413 1.00 53.25 96 THR A N 1
ATOM 750 C CA . THR A 1 96 ? 12.207 8.430 -33.571 1.00 53.25 96 THR A CA 1
ATOM 751 C C . THR A 1 96 ? 12.412 9.570 -34.567 1.00 53.25 96 THR A C 1
ATOM 753 O O . THR A 1 96 ? 11.440 10.167 -35.025 1.00 53.25 96 THR A O 1
ATOM 756 N N . GLY A 1 97 ? 13.664 9.795 -34.972 1.00 44.00 97 GLY A N 1
ATOM 757 C CA . GLY A 1 97 ? 13.980 10.338 -36.292 1.00 44.00 97 GLY A CA 1
ATOM 758 C C . GLY A 1 97 ? 14.773 11.642 -36.316 1.00 44.00 97 GLY A C 1
ATOM 759 O O . GLY A 1 97 ? 14.199 12.724 -36.274 1.00 44.00 97 GLY A O 1
ATOM 760 N N . ARG A 1 98 ? 16.087 11.515 -36.554 1.00 39.28 98 ARG A N 1
ATOM 761 C CA . ARG A 1 98 ? 16.792 12.006 -37.762 1.00 39.28 98 ARG A CA 1
ATOM 762 C C . ARG A 1 98 ? 18.229 12.423 -37.431 1.00 39.28 98 ARG A C 1
ATOM 764 O O . ARG A 1 98 ? 18.464 13.434 -36.782 1.00 39.28 98 ARG A O 1
ATOM 771 N N . ALA A 1 99 ? 19.186 11.669 -37.965 1.00 43.38 99 ALA A N 1
ATOM 772 C CA . ALA A 1 99 ? 20.572 12.107 -38.092 1.00 43.38 99 ALA A CA 1
ATOM 773 C C . ALA A 1 99 ? 20.690 13.235 -39.135 1.00 43.38 99 ALA A C 1
ATOM 775 O O . ALA A 1 99 ? 20.031 13.164 -40.181 1.00 43.38 99 ALA A O 1
ATOM 776 N N . PRO A 1 100 ? 21.585 14.213 -38.934 1.00 49.44 100 PRO A N 1
ATOM 777 C CA . PRO A 1 100 ? 22.214 14.905 -40.042 1.00 49.44 100 PRO A CA 1
ATOM 778 C C . PRO A 1 100 ? 23.709 14.559 -40.117 1.00 49.44 100 PRO A C 1
ATOM 780 O O . PRO A 1 100 ? 24.460 14.854 -39.197 1.00 49.44 100 PRO A O 1
ATOM 783 N N . ARG A 1 101 ? 24.033 13.910 -41.243 1.00 44.72 101 ARG A N 1
ATOM 784 C CA . ARG A 1 101 ? 25.276 13.876 -42.039 1.00 44.72 101 ARG A CA 1
ATOM 785 C C . ARG A 1 101 ? 26.627 13.993 -41.340 1.00 44.72 101 ARG A C 1
ATOM 787 O O . ARG A 1 101 ? 26.947 15.097 -40.859 1.00 44.72 101 ARG A O 1
#

pLDDT: mean 80.99, std 15.11, range [39.28, 94.56]